Protein AF-A0A0B6YK72-F1 (afdb_monomer)

pLDDT: mean 88.09, std 9.46, range [51.62, 98.56]

Sequence (149 aa):
EDERYEAVRHCRYVDEVYKDSPWYVTVDFLKELKVDFIAHDAIPYLAPGEEDLYEKFRREEMFIETQRTEGVSTSDVVCRIIRDYDKYVRRNLARGYSAKELNVGFVAATKYQLQNSVDQIKQKSVEVLNGWKTKSDDIIKGFVSTFNA

Secondary structure (DSSP, 8-state):
-HHHHHHHHT-TT-S---SS--SS--HHHHHHTT---EEEESS---BTTBS-TTHHHHHTT-EEEEPPPTT--HHHHHHHHHHHHHHHHHHHHHTT--TTTTT--HHHHHHHHHHHHHHHHHHHHHHHHHHHHHHHHHHHHHHHHHH--

Foldseek 3Di:
DVVVQVVQVPDPPDDDGDPPDDPQDDPVNCVVVVQQADEDAPDADDDVPDSRSCVNCVVVVRYDHDDDDPPDDPVNVVVVVVVVLLVVQLVVVVVVDDCVVSVHDPVSVVVSVVVVVVVVVVVVVVVVVVVVVVVVVVVVVVVVVVVVD

Mean predicted aligned error: 11.35 Å

Radius of gyration: 30.7 Å; Cα contacts (8 Å, |Δi|>4): 70; chains: 1; bounding box: 47×44×96 Å

InterPro domains:
  IPR004821 Cytidyltransferase-like domain [PF01467] (2-79)
  IPR014729 Rossmann-like alpha/beta/alpha sandwich fold [G3DSA:3.40.50.620] (1-149)
  IPR045049 Choline-phosphate cytidylyltransferase Pcy1-like [PTHR10739] (1-147)

Solvent-accessible surface area (backbone atoms only — not comparable to full-atom values): 9087 Å² total; per-residue (Å²): 108,69,71,58,54,53,57,51,66,70,36,93,89,51,91,78,84,81,75,88,69,67,93,78,81,53,74,66,60,35,53,76,70,66,51,76,67,46,78,43,62,78,67,71,46,72,42,97,95,38,80,34,70,58,52,69,37,51,76,68,73,24,54,43,75,46,82,82,66,82,100,65,50,73,68,54,55,52,50,50,54,53,53,52,46,53,52,53,50,55,56,40,46,77,71,67,50,52,45,75,82,66,73,44,56,68,70,58,49,52,49,50,53,50,50,54,53,50,53,53,50,53,51,53,49,53,52,51,52,53,53,50,51,52,51,50,53,51,50,50,51,53,52,55,54,66,76,74,110

Organism: NCBI:txid1028688

Structure (mmCIF, N/CA/C/O backbone):
data_AF-A0A0B6YK72-F1
#
_entry.id   AF-A0A0B6YK72-F1
#
loop_
_atom_site.group_PDB
_atom_site.id
_atom_site.type_symbol
_atom_site.label_atom_id
_atom_site.label_alt_id
_atom_site.label_comp_id
_atom_site.label_asym_id
_atom_site.label_entity_id
_atom_site.label_seq_id
_atom_site.pdbx_PDB_ins_code
_atom_site.Cartn_x
_atom_site.Cartn_y
_atom_site.Cartn_z
_atom_site.occupancy
_atom_site.B_iso_or_equiv
_atom_site.auth_seq_id
_atom_site.auth_comp_id
_atom_site.auth_asym_id
_atom_site.auth_atom_id
_atom_site.pdbx_PDB_model_num
ATOM 1 N N . GLU A 1 1 ? -6.897 -12.442 -4.666 1.00 91.44 1 GLU A N 1
ATOM 2 C CA . GLU A 1 1 ? -6.162 -11.873 -5.816 1.00 91.44 1 GLU A CA 1
ATOM 3 C C . GLU A 1 1 ? -7.081 -11.131 -6.770 1.00 91.44 1 GLU A C 1
ATOM 5 O O . GLU A 1 1 ? -6.847 -9.949 -6.986 1.00 91.44 1 GLU A O 1
ATOM 10 N N . ASP A 1 2 ? -8.174 -11.747 -7.230 1.00 97.44 2 ASP A N 1
ATOM 11 C CA . ASP A 1 2 ? -9.122 -11.112 -8.164 1.00 97.44 2 ASP A CA 1
ATOM 12 C C . ASP A 1 2 ? -9.615 -9.726 -7.729 1.00 97.44 2 ASP A C 1
ATOM 14 O O . ASP A 1 2 ? -9.565 -8.784 -8.514 1.00 97.44 2 ASP A O 1
ATOM 18 N N . GLU A 1 3 ? -9.985 -9.558 -6.457 1.00 98.31 3 GLU A N 1
ATOM 19 C CA . GLU A 1 3 ? -10.396 -8.256 -5.910 1.00 98.31 3 GLU A CA 1
ATOM 20 C C . GLU A 1 3 ? -9.313 -7.175 -6.067 1.00 98.31 3 GLU A C 1
ATOM 22 O O . GLU A 1 3 ? -9.623 -6.018 -6.346 1.00 98.31 3 GLU A O 1
ATOM 27 N N . ARG A 1 4 ? -8.030 -7.541 -5.923 1.00 97.75 4 ARG A N 1
ATOM 28 C CA . ARG A 1 4 ? -6.901 -6.609 -6.080 1.00 97.75 4 ARG A CA 1
ATOM 29 C C . ARG A 1 4 ? -6.689 -6.259 -7.547 1.00 97.75 4 ARG A C 1
ATOM 31 O O . ARG A 1 4 ? -6.444 -5.097 -7.858 1.00 97.75 4 ARG A O 1
ATOM 38 N N . TYR A 1 5 ? -6.815 -7.241 -8.439 1.00 98.06 5 TYR A N 1
ATOM 39 C CA . TYR A 1 5 ? -6.721 -7.013 -9.879 1.00 98.06 5 TYR A CA 1
ATOM 40 C C . TYR A 1 5 ? -7.797 -6.037 -10.358 1.00 98.06 5 TYR A C 1
ATOM 42 O O . TYR A 1 5 ? -7.471 -5.077 -11.054 1.00 98.06 5 TYR A O 1
ATOM 50 N N . GLU A 1 6 ? -9.048 -6.222 -9.936 1.00 97.94 6 GLU A N 1
ATOM 51 C CA . GLU A 1 6 ? -10.141 -5.314 -10.302 1.00 97.94 6 GLU A CA 1
ATOM 52 C C . GLU A 1 6 ? -9.995 -3.933 -9.648 1.00 97.94 6 GLU A C 1
ATOM 54 O O . GLU A 1 6 ? -10.222 -2.915 -10.302 1.00 97.94 6 GLU A O 1
ATOM 59 N N . ALA A 1 7 ? -9.514 -3.858 -8.402 1.00 98.06 7 ALA A N 1
ATOM 60 C CA . ALA A 1 7 ? -9.231 -2.575 -7.757 1.00 98.06 7 ALA A CA 1
ATOM 61 C C . ALA A 1 7 ? -8.204 -1.734 -8.541 1.00 98.06 7 ALA A C 1
ATOM 63 O O . ALA A 1 7 ? -8.405 -0.532 -8.715 1.00 98.06 7 ALA A O 1
ATOM 64 N N . VAL A 1 8 ? -7.130 -2.356 -9.047 1.00 98.06 8 VAL A N 1
ATOM 65 C CA . VAL A 1 8 ? -6.110 -1.663 -9.855 1.00 98.06 8 VAL A CA 1
ATOM 66 C C . VAL A 1 8 ? -6.656 -1.271 -11.233 1.00 98.06 8 VAL A C 1
ATOM 68 O O . VAL A 1 8 ? -6.395 -0.154 -11.673 1.00 98.06 8 VAL A O 1
ATOM 71 N N . ARG A 1 9 ? -7.475 -2.116 -11.884 1.00 97.75 9 ARG A N 1
ATOM 72 C CA . ARG A 1 9 ? -8.119 -1.794 -13.181 1.00 97.75 9 ARG A CA 1
ATOM 73 C C . ARG A 1 9 ? -9.005 -0.551 -13.130 1.00 97.75 9 ARG A C 1
ATOM 75 O O . ARG A 1 9 ? -9.172 0.117 -14.143 1.00 97.75 9 ARG A O 1
ATOM 82 N N . HIS A 1 10 ? -9.586 -0.245 -11.974 1.00 98.19 10 HIS A N 1
ATOM 83 C CA . HIS A 1 10 ? -10.426 0.939 -11.791 1.00 98.19 10 HIS A CA 1
ATOM 84 C C . HIS A 1 10 ? -9.641 2.202 -11.399 1.00 98.19 10 HIS A C 1
ATOM 86 O O . HIS A 1 10 ? -10.241 3.256 -11.172 1.00 98.19 10 HIS A O 1
ATOM 92 N N . CYS A 1 11 ? -8.309 2.136 -11.328 1.00 98.25 11 CYS A N 1
ATOM 93 C CA . CYS A 1 11 ? -7.476 3.311 -11.114 1.00 98.25 11 CYS A CA 1
ATOM 94 C C . CYS A 1 11 ? -7.410 4.167 -12.387 1.00 98.25 11 CYS A C 1
ATOM 96 O O . CYS A 1 11 ? -7.090 3.678 -13.464 1.00 98.25 11 CYS A O 1
ATOM 98 N N . ARG A 1 12 ? -7.644 5.479 -12.247 1.00 98.56 12 ARG A N 1
ATOM 99 C CA . ARG A 1 12 ? -7.661 6.447 -13.361 1.00 98.56 12 ARG A CA 1
ATOM 100 C C . ARG A 1 12 ? -6.384 6.447 -14.214 1.00 98.56 12 ARG A C 1
ATOM 102 O O . ARG A 1 12 ? -6.454 6.818 -15.379 1.00 98.56 12 ARG A O 1
ATOM 109 N N . TYR A 1 13 ? -5.241 6.122 -13.616 1.00 98.06 13 TYR A N 1
ATOM 110 C CA . TYR A 1 13 ? -3.918 6.239 -14.239 1.00 98.06 13 TYR A CA 1
ATOM 111 C C . TYR A 1 13 ? -3.361 4.903 -14.748 1.00 98.06 13 TYR A C 1
ATOM 113 O O . TYR A 1 13 ? -2.181 4.832 -15.069 1.00 98.06 13 TYR A O 1
ATOM 121 N N . VAL A 1 14 ? -4.167 3.838 -14.739 1.00 98.31 14 VAL A N 1
ATOM 122 C CA . VAL A 1 14 ? -3.747 2.495 -15.151 1.00 98.31 14 VAL A CA 1
ATOM 123 C C . VAL A 1 14 ? -4.275 2.199 -16.548 1.00 98.31 14 VAL A C 1
ATOM 125 O O . VAL A 1 14 ? -5.485 2.218 -16.764 1.00 98.31 14 VAL A O 1
ATOM 128 N N . ASP A 1 15 ? -3.365 1.865 -17.463 1.00 98.19 15 ASP A N 1
ATOM 129 C CA . ASP A 1 15 ? -3.695 1.428 -18.825 1.00 98.19 15 ASP A CA 1
ATOM 130 C C . ASP A 1 15 ? -3.798 -0.107 -18.938 1.00 98.19 15 ASP A C 1
ATOM 132 O O . ASP A 1 15 ? -4.711 -0.626 -19.581 1.00 98.19 15 ASP A O 1
ATOM 136 N N . GLU A 1 16 ? -2.903 -0.854 -18.277 1.00 97.38 16 GLU A N 1
ATOM 137 C CA . GLU A 1 16 ? -2.844 -2.322 -18.313 1.00 97.38 16 GLU A CA 1
ATOM 138 C C . GLU A 1 16 ? -2.565 -2.919 -16.922 1.00 97.38 16 GLU A C 1
ATOM 140 O O . GLU A 1 16 ? -1.873 -2.329 -16.094 1.00 97.38 16 GLU A O 1
ATOM 145 N N . VAL A 1 17 ? -3.105 -4.118 -16.660 1.00 97.38 17 VAL A N 1
ATOM 146 C CA .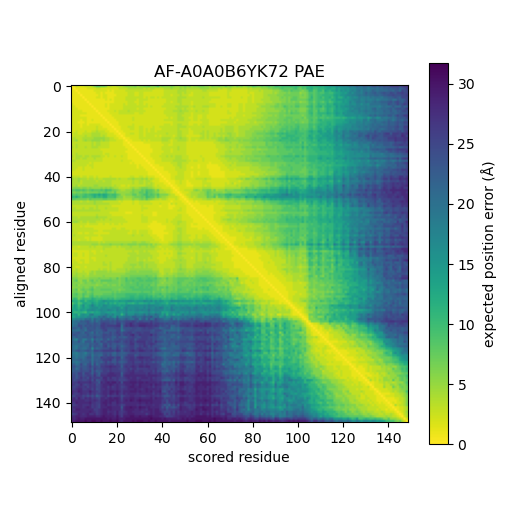 VAL A 1 17 ? -2.861 -4.883 -15.427 1.00 97.38 17 VAL A CA 1
ATOM 147 C C . VAL A 1 17 ? -2.313 -6.267 -15.763 1.00 97.38 17 VAL A C 1
ATOM 149 O O . VAL A 1 17 ? -3.071 -7.147 -16.186 1.00 97.38 17 VAL A O 1
ATOM 152 N N . TYR A 1 18 ? -1.021 -6.463 -15.493 1.00 95.88 18 TYR A N 1
ATOM 153 C CA . TYR A 1 18 ? -0.345 -7.759 -15.544 1.00 95.88 18 TYR A CA 1
ATOM 154 C C . TYR A 1 18 ? -0.663 -8.572 -14.276 1.00 95.88 18 TYR A C 1
ATOM 156 O O . TYR A 1 18 ? -0.324 -8.167 -13.161 1.00 95.88 18 TYR A O 1
ATOM 164 N N . LYS A 1 19 ? -1.368 -9.698 -14.432 1.00 96.69 19 LYS A N 1
ATOM 165 C CA . LYS A 1 19 ? -1.753 -10.584 -13.317 1.00 96.69 19 LYS A CA 1
ATOM 166 C C . LYS A 1 19 ? -0.614 -11.536 -12.956 1.00 96.69 19 LYS A C 1
ATOM 168 O O . LYS A 1 19 ? 0.227 -11.838 -13.792 1.00 96.69 19 LYS A O 1
ATOM 173 N N . ASP A 1 20 ? -0.623 -12.013 -11.713 1.00 95.31 20 ASP A N 1
ATOM 174 C CA . ASP A 1 20 ? 0.322 -13.014 -11.203 1.00 95.31 20 ASP A CA 1
ATOM 175 C C . ASP A 1 20 ? 1.792 -12.598 -11.390 1.00 95.31 20 ASP A C 1
ATOM 177 O O . ASP A 1 20 ? 2.662 -13.410 -11.707 1.00 95.31 20 ASP A O 1
ATOM 181 N N . SER A 1 21 ? 2.068 -11.302 -11.189 1.00 93.44 21 SER A N 1
ATOM 182 C CA . SER A 1 21 ? 3.425 -10.763 -11.258 1.00 93.44 21 SER A CA 1
ATOM 183 C C . SER A 1 21 ? 4.344 -11.506 -10.284 1.00 93.44 21 SER A C 1
ATOM 185 O O . SER A 1 21 ? 3.998 -11.642 -9.103 1.00 93.44 21 SER A O 1
ATOM 187 N N . PRO A 1 22 ? 5.528 -11.955 -10.731 1.00 92.44 22 PRO A N 1
ATOM 188 C CA . PRO A 1 22 ? 6.479 -12.600 -9.845 1.00 92.44 22 PRO A CA 1
ATOM 189 C C . PRO A 1 22 ? 6.995 -11.604 -8.802 1.00 92.44 22 PRO A C 1
ATOM 191 O O . PRO A 1 22 ? 7.094 -10.403 -9.052 1.00 92.44 22 PRO A O 1
ATOM 194 N N . TRP A 1 23 ? 7.352 -12.124 -7.626 1.00 89.88 23 TRP A N 1
ATOM 195 C CA . TRP A 1 23 ? 7.951 -11.319 -6.558 1.00 89.88 23 TRP A CA 1
ATOM 196 C C . TRP A 1 23 ? 9.360 -10.836 -6.919 1.00 89.88 23 TRP A C 1
ATOM 198 O O . TRP A 1 23 ? 9.744 -9.719 -6.594 1.00 89.88 23 TRP A O 1
ATOM 208 N N . TYR A 1 24 ? 10.121 -11.685 -7.613 1.00 90.69 24 TYR A N 1
ATOM 209 C CA . TYR A 1 24 ? 11.451 -11.378 -8.122 1.00 90.69 24 TYR A CA 1
ATOM 210 C C . TYR A 1 24 ? 11.385 -11.235 -9.637 1.00 90.69 24 TYR A C 1
ATOM 212 O O . TYR A 1 24 ? 11.010 -12.173 -10.338 1.00 90.69 24 TYR A O 1
ATOM 220 N N . VAL A 1 25 ? 11.781 -10.067 -10.129 1.00 91.56 25 VAL A N 1
ATOM 221 C CA . VAL A 1 25 ? 11.899 -9.767 -11.558 1.00 91.56 25 VAL A CA 1
ATOM 222 C C . VAL A 1 25 ? 13.362 -9.550 -11.931 1.00 91.56 25 VAL A C 1
ATOM 224 O O . VAL A 1 25 ? 14.168 -9.111 -11.106 1.00 91.56 25 VAL A O 1
ATOM 227 N N . THR A 1 26 ? 13.713 -9.861 -13.175 1.00 93.50 26 THR A N 1
ATOM 228 C CA . THR A 1 26 ? 15.032 -9.585 -13.759 1.00 93.50 26 THR A CA 1
ATOM 229 C C . THR A 1 26 ? 14.928 -8.466 -14.790 1.00 93.50 26 THR A C 1
ATOM 231 O O . THR A 1 26 ? 13.847 -8.169 -15.293 1.00 93.50 26 THR A O 1
ATOM 234 N N . VAL A 1 27 ? 16.059 -7.844 -15.121 1.00 94.38 27 VAL A N 1
ATOM 235 C CA . VAL A 1 27 ? 16.128 -6.823 -16.180 1.00 94.38 27 VAL A CA 1
ATOM 236 C C . VAL A 1 27 ? 15.696 -7.412 -17.528 1.00 94.38 27 VAL A C 1
ATOM 238 O O . VAL A 1 27 ? 14.948 -6.776 -18.264 1.00 94.38 27 VAL A O 1
ATOM 241 N N . ASP A 1 28 ? 16.097 -8.651 -17.824 1.00 95.56 28 ASP A N 1
ATOM 242 C CA . ASP A 1 28 ? 15.735 -9.327 -19.075 1.00 95.56 28 ASP A CA 1
ATOM 243 C C . ASP A 1 28 ? 14.229 -9.594 -19.178 1.00 95.56 28 ASP A C 1
ATOM 245 O O . ASP A 1 28 ? 13.637 -9.326 -20.219 1.00 95.56 28 ASP A O 1
ATOM 249 N N . PHE A 1 29 ? 13.584 -10.012 -18.083 1.00 95.06 29 PHE A N 1
ATOM 250 C CA . PHE A 1 29 ? 12.129 -10.195 -18.036 1.00 95.06 29 PHE A CA 1
ATOM 251 C C . PHE A 1 29 ? 11.376 -8.900 -18.375 1.00 95.06 29 PHE A C 1
ATOM 253 O O . PHE A 1 29 ? 10.404 -8.909 -19.128 1.00 95.06 29 PHE A O 1
ATOM 260 N N . LEU A 1 30 ? 11.847 -7.762 -17.861 1.00 95.19 30 LEU A N 1
ATOM 261 C CA . LEU A 1 30 ? 11.243 -6.462 -18.157 1.00 95.19 30 LEU A CA 1
ATOM 262 C C . LEU A 1 30 ? 11.457 -6.046 -19.613 1.00 95.19 30 LEU A C 1
ATOM 264 O O . LEU A 1 30 ? 10.535 -5.525 -20.237 1.00 95.19 30 LEU A O 1
ATOM 268 N N . LYS A 1 31 ? 12.633 -6.333 -20.183 1.00 94.19 31 LYS A N 1
ATOM 269 C CA . LYS A 1 31 ? 12.916 -6.095 -21.606 1.00 94.19 31 LYS A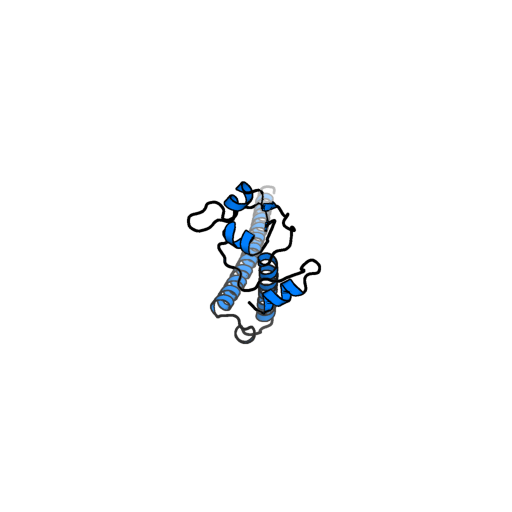 CA 1
ATOM 270 C C . LYS A 1 31 ? 12.032 -6.951 -22.515 1.00 94.19 31 LYS A C 1
ATOM 272 O O . LYS A 1 31 ? 11.534 -6.440 -23.516 1.00 94.19 31 LYS A O 1
ATOM 277 N N . GLU A 1 32 ? 11.783 -8.213 -22.162 1.00 95.94 32 GLU A N 1
ATOM 278 C CA . GLU A 1 32 ? 10.844 -9.089 -22.883 1.00 95.94 32 GLU A CA 1
ATOM 279 C C . GLU A 1 32 ? 9.413 -8.533 -22.864 1.00 95.94 32 GLU A C 1
ATOM 281 O O . GLU A 1 32 ? 8.726 -8.548 -23.889 1.00 95.94 32 GLU A O 1
ATOM 286 N N . LEU A 1 33 ? 8.994 -7.969 -21.728 1.00 95.19 33 LEU A N 1
ATOM 287 C CA . LEU A 1 33 ? 7.714 -7.273 -21.579 1.00 95.19 33 LEU A CA 1
ATOM 288 C C . LEU A 1 33 ? 7.696 -5.856 -22.176 1.00 95.19 33 LEU A C 1
ATOM 290 O O . LEU A 1 33 ? 6.642 -5.225 -22.183 1.00 95.19 33 LEU A O 1
ATOM 294 N N . LYS A 1 34 ? 8.825 -5.367 -22.709 1.00 96.81 34 LYS A N 1
ATOM 295 C CA . LYS A 1 34 ? 8.996 -4.002 -23.241 1.00 96.81 34 LYS A CA 1
ATOM 296 C C . LYS A 1 34 ? 8.702 -2.909 -22.207 1.00 96.81 34 LYS A C 1
ATOM 298 O O . LYS A 1 34 ? 8.088 -1.895 -22.524 1.00 96.81 34 LYS A O 1
ATOM 303 N N . VAL A 1 35 ? 9.129 -3.130 -20.968 1.00 96.69 35 VAL A N 1
ATOM 304 C CA . VAL A 1 35 ? 9.047 -2.148 -19.885 1.00 96.69 35 VAL A CA 1
ATOM 305 C C . VAL A 1 35 ? 10.307 -1.287 -19.891 1.00 96.69 35 VAL A C 1
ATOM 307 O O . VAL A 1 35 ? 11.409 -1.803 -19.709 1.00 96.69 35 VAL A O 1
ATOM 310 N N . ASP A 1 36 ? 10.132 0.024 -20.056 1.00 97.06 36 ASP A N 1
ATOM 311 C CA . ASP A 1 36 ? 11.239 0.986 -20.041 1.00 97.06 36 ASP A CA 1
ATOM 312 C C . ASP A 1 36 ? 11.686 1.332 -18.610 1.00 97.06 36 ASP A C 1
ATOM 314 O O . ASP A 1 36 ? 12.880 1.413 -18.328 1.00 97.06 36 ASP A O 1
ATOM 318 N N . PHE A 1 37 ? 10.727 1.501 -17.690 1.00 96.94 37 PHE A N 1
ATOM 319 C CA . PHE A 1 37 ? 10.983 1.929 -16.313 1.00 96.94 37 PHE A CA 1
ATOM 320 C C . PHE A 1 37 ? 10.098 1.203 -15.295 1.00 96.94 37 PHE A C 1
ATOM 322 O O . PHE A 1 37 ? 8.943 0.875 -15.563 1.00 96.94 37 PHE A O 1
ATOM 329 N N . ILE A 1 38 ? 10.621 1.034 -14.082 1.00 96.06 38 ILE A N 1
ATOM 330 C CA . ILE A 1 38 ? 9.892 0.610 -12.885 1.00 96.06 38 ILE A CA 1
ATOM 331 C C . ILE A 1 38 ? 9.672 1.826 -11.997 1.00 96.06 38 ILE A C 1
ATOM 333 O O . ILE A 1 38 ? 10.622 2.546 -11.708 1.00 96.06 38 ILE A O 1
ATOM 337 N N . ALA A 1 39 ? 8.451 2.014 -11.503 1.00 97.25 39 ALA A N 1
ATOM 338 C CA . ALA A 1 39 ? 8.136 3.057 -10.534 1.00 97.25 39 ALA A CA 1
ATOM 339 C C . ALA A 1 39 ? 7.795 2.453 -9.161 1.00 97.25 39 ALA A C 1
ATOM 341 O O . ALA A 1 39 ? 6.827 1.701 -9.038 1.00 97.25 39 ALA A O 1
ATOM 342 N N . HIS A 1 40 ? 8.569 2.786 -8.125 1.00 97.12 40 HIS A N 1
ATOM 343 C CA . HIS A 1 40 ? 8.305 2.401 -6.729 1.00 97.12 40 HIS A CA 1
ATOM 344 C C . HIS A 1 40 ? 8.880 3.456 -5.768 1.00 97.12 40 HIS A C 1
ATOM 346 O O . HIS A 1 40 ? 9.576 4.373 -6.197 1.00 97.12 40 HIS A O 1
ATOM 352 N N . ASP A 1 41 ? 8.537 3.412 -4.479 1.00 96.31 41 ASP A N 1
ATOM 353 C CA . ASP A 1 41 ? 9.186 4.281 -3.493 1.00 96.31 41 ASP A CA 1
ATOM 354 C C . ASP A 1 41 ? 10.690 3.971 -3.357 1.00 96.31 41 ASP A C 1
ATOM 356 O O . ASP A 1 41 ? 11.146 2.876 -3.695 1.00 96.31 41 ASP A O 1
ATOM 360 N N . ALA A 1 42 ? 11.456 4.963 -2.894 1.00 93.75 42 ALA A N 1
ATOM 361 C CA . ALA A 1 42 ? 12.915 4.899 -2.782 1.00 93.75 42 ALA A CA 1
ATOM 362 C C . ALA A 1 42 ? 13.420 4.077 -1.579 1.00 93.75 42 ALA A C 1
ATOM 364 O O . ALA A 1 42 ? 14.626 4.005 -1.341 1.00 93.75 42 ALA A O 1
ATOM 365 N N . ILE A 1 43 ? 12.523 3.511 -0.764 1.00 94.75 43 ILE A N 1
ATOM 366 C CA . ILE A 1 43 ? 12.913 2.810 0.460 1.00 94.75 43 ILE A CA 1
ATOM 367 C C . ILE A 1 43 ? 13.429 1.416 0.077 1.00 94.75 43 ILE A C 1
ATOM 369 O O . ILE A 1 43 ? 12.716 0.689 -0.618 1.00 94.75 43 ILE A O 1
ATOM 373 N N . PRO A 1 44 ? 14.618 1.002 0.561 1.00 94.62 44 PRO A N 1
ATOM 374 C CA . PRO A 1 44 ? 15.157 -0.315 0.259 1.00 94.62 44 PRO A CA 1
ATOM 375 C C . PRO A 1 44 ? 14.194 -1.450 0.587 1.00 94.62 44 PRO A C 1
ATOM 377 O O . PRO A 1 44 ? 13.733 -1.586 1.727 1.00 94.62 44 PRO A O 1
ATOM 380 N N . TYR A 1 45 ? 13.905 -2.282 -0.414 1.00 93.88 45 TYR A N 1
ATOM 381 C CA . TYR A 1 45 ? 13.006 -3.412 -0.248 1.00 93.88 45 TYR A CA 1
ATOM 382 C C . TYR A 1 45 ? 13.811 -4.668 0.080 1.00 93.88 45 TYR A C 1
ATOM 384 O O . TYR A 1 45 ? 14.320 -5.356 -0.806 1.00 93.88 45 TYR A O 1
ATOM 392 N N . LEU A 1 46 ? 13.932 -4.956 1.378 1.00 92.75 46 LEU A N 1
ATOM 393 C CA . LEU A 1 46 ? 14.698 -6.096 1.881 1.00 92.75 46 LEU A CA 1
ATOM 394 C C . LEU A 1 46 ? 14.121 -7.419 1.364 1.00 92.75 46 LEU A C 1
ATOM 396 O O . LEU A 1 46 ? 12.934 -7.708 1.544 1.00 92.75 46 LEU A O 1
ATOM 400 N N . ALA A 1 47 ? 14.983 -8.257 0.795 1.00 87.06 47 ALA A N 1
ATOM 401 C CA . ALA A 1 47 ? 14.636 -9.599 0.351 1.00 87.06 47 ALA A CA 1
ATOM 402 C C . ALA A 1 47 ? 15.674 -10.613 0.867 1.00 87.06 47 ALA A C 1
ATOM 404 O O . ALA A 1 47 ? 16.825 -10.253 1.107 1.00 87.06 47 ALA A O 1
ATOM 405 N N . PRO A 1 48 ? 15.311 -11.893 1.066 1.00 88.19 48 PRO A N 1
ATOM 406 C CA . PRO A 1 48 ? 16.278 -12.925 1.430 1.00 88.19 48 PRO A CA 1
ATOM 407 C C . PRO A 1 48 ? 17.501 -12.935 0.497 1.00 88.19 48 PRO A C 1
ATOM 409 O O . PRO A 1 48 ? 17.380 -13.271 -0.676 1.00 88.19 48 PRO A O 1
ATOM 412 N N . GLY A 1 49 ? 18.672 -12.570 1.028 1.00 85.50 49 GLY A N 1
ATOM 413 C CA . GLY A 1 49 ? 19.935 -12.534 0.279 1.00 85.50 49 GLY A CA 1
ATOM 414 C C . GLY A 1 49 ? 20.234 -11.239 -0.490 1.00 85.50 49 GLY A C 1
ATOM 415 O O . GLY A 1 49 ? 21.313 -11.148 -1.067 1.0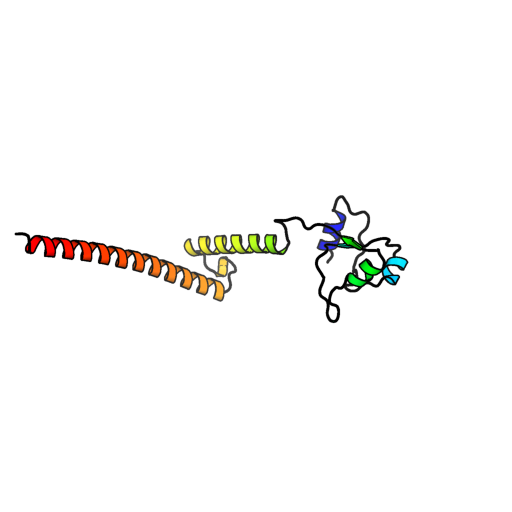0 85.50 49 GLY A O 1
ATOM 416 N N . GLU A 1 50 ? 19.347 -10.238 -0.469 1.00 86.00 50 GLU A N 1
ATOM 417 C CA . GLU A 1 50 ? 19.550 -8.931 -1.114 1.00 86.00 50 GLU A CA 1
ATOM 418 C C . GLU A 1 50 ? 19.245 -7.783 -0.132 1.00 86.00 50 GLU A C 1
ATOM 420 O O . GLU A 1 50 ? 18.209 -7.775 0.536 1.00 86.00 50 GLU A O 1
ATOM 425 N N . GLU A 1 51 ? 20.136 -6.789 -0.054 1.00 90.62 51 GLU A N 1
ATOM 426 C CA . GLU A 1 51 ? 19.913 -5.575 0.753 1.00 90.62 51 GLU A CA 1
ATOM 427 C C . GLU A 1 51 ? 18.846 -4.655 0.144 1.00 90.62 51 GLU A C 1
ATOM 429 O O . GLU A 1 51 ? 18.188 -3.913 0.864 1.00 90.62 51 GLU A O 1
ATOM 434 N N . ASP A 1 52 ? 18.647 -4.711 -1.172 1.00 93.25 52 ASP A N 1
ATOM 435 C CA . ASP A 1 52 ? 17.506 -4.090 -1.835 1.00 93.25 52 ASP A CA 1
ATOM 436 C C . ASP A 1 52 ? 17.192 -4.803 -3.151 1.00 93.25 52 ASP A C 1
ATOM 438 O O . ASP A 1 52 ? 18.014 -4.842 -4.071 1.00 93.25 52 ASP A O 1
ATOM 442 N N . LEU A 1 53 ? 15.962 -5.299 -3.253 1.00 93.00 53 LEU A N 1
ATOM 443 C CA . LEU A 1 53 ? 15.422 -5.943 -4.441 1.00 93.00 53 LEU A CA 1
ATOM 444 C C . LEU A 1 53 ? 15.523 -5.067 -5.703 1.00 93.00 53 LEU A C 1
ATOM 446 O O . LEU A 1 53 ? 15.686 -5.601 -6.807 1.00 93.00 53 LEU A O 1
ATOM 450 N N . TYR A 1 54 ? 15.426 -3.740 -5.568 1.00 94.62 54 TYR A N 1
ATOM 451 C CA . TYR A 1 54 ? 15.373 -2.813 -6.703 1.00 94.62 54 TYR A CA 1
ATOM 452 C C . TYR A 1 54 ? 16.732 -2.255 -7.144 1.00 94.62 54 TYR A C 1
ATOM 454 O O . TYR A 1 54 ? 16.820 -1.604 -8.187 1.00 94.62 54 TYR A O 1
ATOM 462 N N . GLU A 1 55 ? 17.809 -2.548 -6.412 1.00 94.06 55 GLU A N 1
ATOM 463 C CA . GLU A 1 55 ? 19.151 -2.001 -6.666 1.00 94.06 55 GLU A CA 1
ATOM 464 C C . GLU A 1 55 ? 19.653 -2.277 -8.088 1.00 94.06 55 GLU A C 1
ATOM 466 O O . GLU A 1 55 ? 20.219 -1.401 -8.743 1.00 94.06 55 GLU A O 1
ATOM 471 N N . LYS A 1 56 ? 19.376 -3.475 -8.609 1.00 93.69 56 LYS A N 1
ATOM 472 C CA . LYS A 1 56 ? 19.722 -3.866 -9.982 1.00 93.69 56 LYS A CA 1
ATOM 473 C C . LYS A 1 56 ? 19.087 -2.971 -11.051 1.00 93.69 56 LYS A C 1
ATOM 475 O O . LYS A 1 56 ? 19.721 -2.712 -12.063 1.00 93.69 56 LYS A O 1
ATOM 480 N N . PHE A 1 57 ? 17.881 -2.456 -10.820 1.00 95.62 57 PHE A N 1
ATOM 481 C CA . PHE A 1 57 ? 17.193 -1.593 -11.785 1.00 95.62 57 PHE A CA 1
ATOM 482 C C . PHE A 1 57 ? 17.680 -0.149 -11.719 1.00 95.62 57 PHE A C 1
ATOM 484 O O . PHE A 1 57 ? 17.725 0.520 -12.746 1.00 95.62 57 PHE A O 1
ATOM 491 N N . ARG A 1 58 ? 18.106 0.321 -10.538 1.00 94.25 58 ARG A N 1
ATOM 492 C CA . ARG A 1 58 ? 18.758 1.633 -10.402 1.00 94.25 58 ARG A CA 1
ATOM 493 C C . ARG A 1 58 ? 20.089 1.684 -11.146 1.00 94.25 58 ARG A C 1
ATOM 495 O O . ARG A 1 58 ? 20.373 2.679 -11.800 1.00 94.25 58 ARG A O 1
ATOM 502 N N . ARG A 1 59 ? 20.875 0.603 -11.093 1.00 94.69 59 ARG A N 1
ATOM 503 C CA . ARG A 1 59 ? 22.159 0.500 -11.815 1.00 94.69 59 ARG A CA 1
ATOM 504 C C . ARG A 1 59 ? 22.011 0.522 -13.334 1.00 94.69 59 ARG A C 1
ATOM 506 O O . ARG A 1 59 ? 22.911 0.999 -14.009 1.00 94.69 59 ARG A O 1
ATOM 513 N N .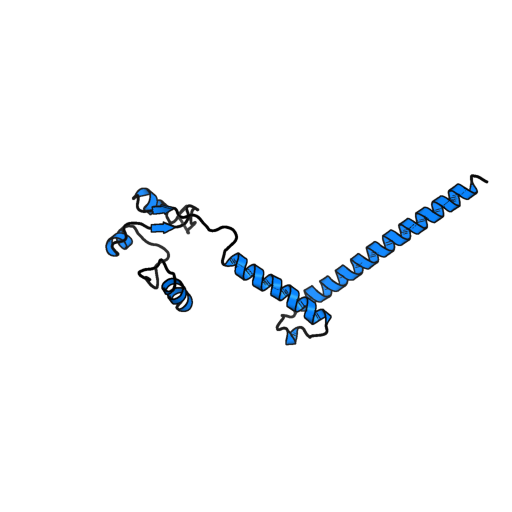 GLU A 1 60 ? 20.887 0.030 -13.840 1.00 95.50 60 GLU A N 1
ATOM 514 C CA . GLU A 1 60 ? 20.544 0.036 -15.268 1.00 95.50 60 GLU A CA 1
ATOM 515 C C . GLU A 1 60 ? 19.757 1.294 -15.684 1.00 95.50 60 GLU A C 1
ATOM 517 O O . GLU A 1 60 ? 19.232 1.341 -16.790 1.00 95.50 60 GLU A O 1
ATOM 522 N N . GLU A 1 61 ? 19.631 2.297 -14.804 1.00 95.75 61 GLU A N 1
ATOM 523 C CA . GLU A 1 61 ? 18.866 3.534 -15.046 1.00 95.75 61 GLU A CA 1
ATOM 524 C C . GLU A 1 61 ? 17.373 3.297 -15.380 1.00 95.75 61 GLU A C 1
ATOM 526 O O . GLU A 1 61 ? 16.702 4.146 -15.962 1.00 95.75 61 GLU A O 1
ATOM 531 N N . MET A 1 62 ? 16.819 2.155 -14.956 1.00 96.94 62 MET A N 1
ATOM 532 C CA . MET A 1 62 ? 15.433 1.731 -15.210 1.00 96.94 62 MET A CA 1
ATOM 533 C C . MET A 1 62 ? 14.483 1.995 -14.029 1.00 96.94 62 MET A C 1
ATOM 535 O O . MET A 1 62 ? 13.363 1.490 -14.022 1.00 96.94 62 MET A O 1
ATOM 539 N N . PHE A 1 63 ? 14.897 2.729 -12.994 1.00 97.31 63 PHE A N 1
ATOM 540 C CA . PHE A 1 63 ? 14.098 2.920 -11.777 1.00 97.31 63 PHE A CA 1
ATOM 541 C C . PHE A 1 63 ? 13.706 4.386 -11.571 1.00 97.31 63 PHE A C 1
ATOM 543 O O . PHE A 1 63 ? 14.558 5.271 -11.546 1.00 97.31 63 PHE A O 1
ATOM 550 N N . ILE A 1 64 ? 12.410 4.626 -11.381 1.00 97.69 64 ILE A N 1
ATOM 5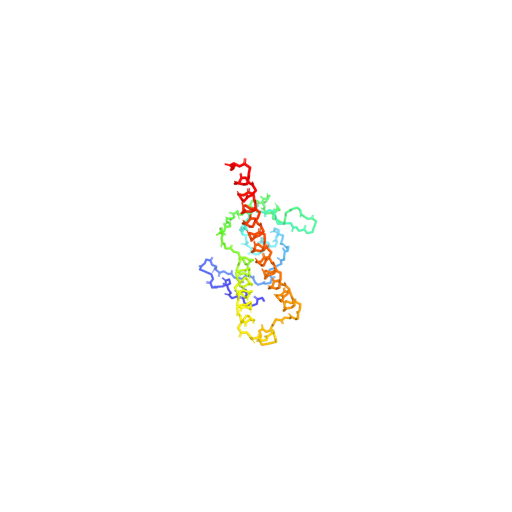51 C CA . ILE A 1 64 ? 11.814 5.929 -11.093 1.00 97.69 64 ILE A CA 1
ATOM 552 C C . ILE A 1 64 ? 11.286 5.919 -9.660 1.00 97.69 64 ILE A C 1
ATOM 554 O O . ILE A 1 64 ? 10.390 5.152 -9.301 1.00 97.69 64 ILE A O 1
ATOM 558 N N . GLU A 1 65 ? 11.815 6.820 -8.841 1.00 97.25 65 GLU A N 1
ATOM 559 C CA . GLU A 1 65 ? 11.377 6.980 -7.460 1.00 97.25 65 GLU A CA 1
ATOM 560 C C . GLU A 1 65 ? 10.034 7.714 -7.377 1.00 97.25 65 GLU A C 1
ATOM 562 O O . GL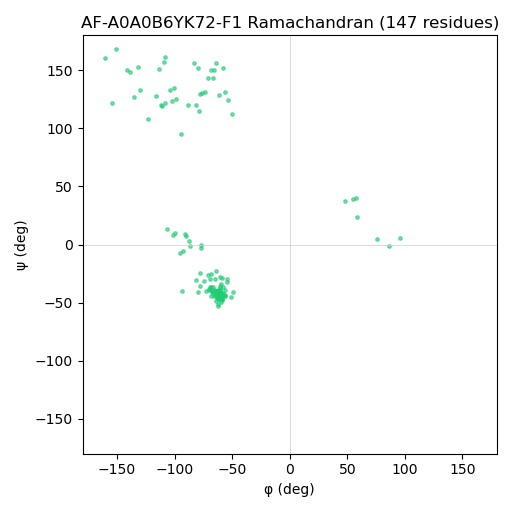U A 1 65 ? 9.845 8.798 -7.932 1.00 97.25 65 GLU A O 1
ATOM 567 N N . THR A 1 66 ? 9.101 7.139 -6.625 1.00 97.38 66 THR A N 1
ATOM 568 C CA . THR A 1 66 ? 7.809 7.754 -6.298 1.00 97.38 66 THR A CA 1
ATOM 569 C C . THR A 1 66 ? 7.752 8.161 -4.830 1.00 97.38 66 THR A C 1
ATOM 571 O O . THR A 1 66 ? 8.479 7.639 -3.985 1.00 97.38 66 THR A O 1
ATOM 574 N N . GLN A 1 67 ? 6.880 9.117 -4.513 1.00 97.38 67 GLN A N 1
ATOM 575 C CA . GLN A 1 67 ? 6.695 9.598 -3.147 1.00 97.38 67 GLN A CA 1
ATOM 576 C C . GLN A 1 67 ? 5.457 8.967 -2.520 1.00 97.38 67 GLN A C 1
ATOM 578 O O . GLN A 1 67 ? 4.385 8.910 -3.127 1.00 97.38 67 GLN A O 1
ATOM 583 N N . ARG A 1 68 ? 5.598 8.511 -1.275 1.00 96.50 68 ARG A N 1
ATOM 584 C CA . ARG A 1 68 ? 4.482 7.951 -0.509 1.00 96.50 68 ARG A CA 1
ATOM 585 C C . ARG A 1 68 ? 3.518 9.063 -0.106 1.00 96.50 68 ARG A C 1
ATOM 587 O O . ARG A 1 68 ? 3.931 10.161 0.252 1.00 96.50 68 ARG A O 1
ATOM 594 N N . THR A 1 69 ? 2.224 8.762 -0.105 1.00 96.81 69 THR A N 1
ATOM 595 C CA . THR A 1 69 ? 1.218 9.668 0.456 1.00 96.81 69 THR A CA 1
ATOM 596 C C . THR A 1 69 ? 1.162 9.502 1.973 1.00 96.81 69 THR A C 1
ATOM 598 O O . THR A 1 69 ? 0.880 8.414 2.478 1.00 96.81 69 THR A O 1
ATOM 601 N N . GLU A 1 70 ? 1.425 10.575 2.714 1.00 94.75 70 GLU A N 1
ATOM 602 C CA . GLU A 1 70 ? 1.335 10.561 4.174 1.00 94.75 70 GLU A CA 1
ATOM 603 C C . GLU A 1 70 ? -0.114 10.413 4.663 1.00 94.75 70 GLU A C 1
ATOM 605 O O . GLU A 1 70 ? -1.068 10.853 4.024 1.00 94.75 70 GLU A O 1
ATOM 610 N N . GLY A 1 71 ? -0.290 9.787 5.830 1.00 93.06 71 GLY A N 1
ATOM 611 C CA . GLY A 1 71 ? -1.602 9.656 6.476 1.00 93.06 71 GLY A CA 1
ATOM 612 C C . GLY A 1 71 ? -2.544 8.611 5.863 1.00 93.06 71 GLY A C 1
ATOM 613 O O . GLY A 1 71 ? -3.679 8.483 6.327 1.00 93.06 71 GLY A O 1
ATOM 614 N N . VAL A 1 72 ? -2.088 7.842 4.867 1.00 94.88 72 VAL A N 1
ATOM 615 C CA . VAL A 1 72 ? -2.842 6.730 4.274 1.00 94.88 72 VAL A CA 1
ATOM 616 C C . VAL A 1 72 ? -1.957 5.496 4.085 1.00 94.88 72 VAL A C 1
ATOM 618 O O . VAL A 1 72 ? -0.874 5.548 3.512 1.00 94.88 72 VAL A O 1
ATOM 621 N N . SER A 1 73 ? -2.412 4.355 4.600 1.00 96.00 73 SER A N 1
ATOM 622 C CA . SER A 1 73 ? -1.816 3.041 4.337 1.00 96.00 73 SER A CA 1
ATOM 623 C C . SER A 1 73 ? -2.820 1.938 4.658 1.00 96.00 73 SER A C 1
ATOM 625 O O . SER A 1 73 ? -3.752 2.148 5.438 1.00 96.00 73 SER A O 1
ATOM 627 N N . THR A 1 74 ? -2.609 0.738 4.117 1.00 95.38 74 THR A N 1
ATOM 628 C CA . THR A 1 74 ? -3.432 -0.437 4.443 1.00 95.38 74 THR A CA 1
ATOM 629 C C . THR A 1 74 ? -3.448 -0.710 5.947 1.00 95.38 74 THR A C 1
ATOM 631 O O . THR A 1 74 ? -4.511 -0.923 6.528 1.00 95.38 74 THR A O 1
ATOM 634 N N . SER A 1 75 ? -2.285 -0.625 6.601 1.00 95.00 75 SER A N 1
ATOM 635 C CA . SER A 1 75 ? -2.158 -0.815 8.048 1.00 95.00 75 SER A CA 1
ATOM 636 C C . SER A 1 75 ? -2.954 0.220 8.835 1.00 95.00 75 SER A C 1
ATOM 638 O O . SER A 1 75 ? -3.595 -0.133 9.820 1.00 95.00 75 SER A O 1
ATOM 640 N N . ASP A 1 76 ? -2.955 1.482 8.399 1.00 94.69 76 ASP A N 1
ATOM 641 C CA . ASP A 1 76 ? -3.723 2.537 9.059 1.00 94.69 76 ASP A CA 1
ATOM 642 C C . ASP A 1 76 ? -5.236 2.295 8.935 1.00 94.69 76 ASP A C 1
ATOM 644 O O . ASP A 1 76 ? -5.950 2.350 9.936 1.00 94.69 76 ASP A O 1
ATOM 648 N N . VAL A 1 77 ? -5.728 1.911 7.751 1.00 94.94 77 VAL A N 1
ATOM 649 C CA . VAL A 1 77 ? -7.144 1.545 7.555 1.00 94.94 77 VAL A CA 1
ATOM 650 C C . VAL A 1 77 ? -7.543 0.375 8.460 1.00 94.94 77 VAL A C 1
ATOM 652 O O . VAL A 1 77 ? -8.543 0.463 9.176 1.00 94.94 77 VAL A O 1
ATOM 655 N N . VAL A 1 78 ? -6.734 -0.688 8.503 1.00 93.69 78 VAL A N 1
ATOM 656 C CA . VAL A 1 78 ? -6.967 -1.843 9.388 1.00 93.69 78 VAL A CA 1
ATOM 657 C C . VAL A 1 78 ? -6.961 -1.418 10.860 1.00 93.69 78 VAL A C 1
ATOM 659 O O . VAL A 1 78 ? -7.863 -1.783 11.616 1.00 93.69 78 VAL A O 1
ATOM 662 N N . CYS A 1 79 ? -5.999 -0.591 11.276 1.00 92.00 79 CYS A N 1
ATOM 663 C CA . CYS A 1 79 ? -5.921 -0.075 12.643 1.00 92.00 79 CYS A CA 1
ATOM 664 C C . CYS A 1 79 ? -7.153 0.753 13.032 1.00 92.00 79 CYS A C 1
ATOM 666 O O . CYS A 1 79 ? -7.622 0.643 14.169 1.00 92.00 79 CYS A O 1
ATOM 668 N N . ARG A 1 80 ? -7.690 1.572 12.117 1.00 92.88 80 ARG A N 1
ATOM 669 C CA . ARG A 1 80 ? -8.918 2.353 12.348 1.00 92.88 80 ARG A CA 1
ATOM 670 C C . ARG A 1 80 ? -10.114 1.431 12.589 1.00 92.88 80 ARG A C 1
ATOM 672 O O . ARG A 1 80 ? -10.806 1.601 13.592 1.00 92.88 80 ARG A O 1
ATOM 679 N N . ILE A 1 81 ? -10.286 0.405 11.752 1.00 91.62 81 ILE A N 1
ATOM 680 C CA . ILE A 1 81 ? -11.362 -0.590 11.894 1.00 91.62 81 ILE A CA 1
ATOM 681 C C . ILE A 1 81 ? -11.260 -1.315 13.242 1.00 91.62 81 ILE A C 1
ATOM 683 O O . ILE A 1 81 ? -12.239 -1.377 13.985 1.00 91.62 81 ILE A O 1
ATOM 687 N N . ILE A 1 82 ? -10.071 -1.811 13.602 1.00 86.38 82 ILE A N 1
ATOM 688 C CA . ILE A 1 82 ? -9.848 -2.523 14.872 1.00 86.38 82 ILE A CA 1
ATOM 689 C C . ILE A 1 82 ? -10.147 -1.617 16.071 1.00 86.38 82 ILE A C 1
ATOM 691 O O . ILE A 1 82 ? -10.788 -2.044 17.033 1.00 86.38 82 ILE A O 1
ATOM 695 N N . ARG A 1 83 ? -9.702 -0.357 16.027 1.00 85.38 83 ARG A N 1
ATOM 696 C CA . ARG A 1 83 ? -9.921 0.606 17.113 1.00 85.38 83 ARG A CA 1
ATOM 697 C C . ARG A 1 83 ? -11.402 0.902 17.316 1.00 85.38 83 ARG A C 1
ATOM 699 O O . ARG A 1 83 ? -11.857 0.988 18.456 1.00 85.38 83 ARG A O 1
ATOM 706 N N . ASP A 1 84 ? -12.149 1.073 16.235 1.00 89.88 84 ASP A N 1
ATOM 707 C CA . ASP A 1 84 ? -13.577 1.363 16.325 1.00 89.88 84 ASP A CA 1
ATOM 708 C C . ASP A 1 84 ? -14.386 0.122 16.717 1.00 89.88 84 ASP A C 1
ATOM 710 O O . ASP A 1 84 ? -15.348 0.239 17.482 1.00 89.88 84 ASP A O 1
ATOM 714 N N . TYR A 1 85 ? -13.929 -1.069 16.324 1.00 85.62 85 TYR A N 1
ATOM 715 C CA . TYR A 1 85 ? -14.461 -2.332 16.825 1.00 85.62 85 TYR A CA 1
ATOM 716 C C . TYR A 1 85 ? -14.245 -2.494 18.338 1.00 85.62 85 TYR A C 1
ATOM 718 O O . TYR A 1 85 ? -15.194 -2.801 19.057 1.00 85.62 85 TYR A O 1
ATOM 726 N N . ASP A 1 86 ? -13.047 -2.202 18.858 1.00 81.69 86 ASP A N 1
ATOM 727 C CA . ASP A 1 86 ? -12.758 -2.250 20.303 1.00 81.69 86 ASP A CA 1
ATOM 728 C C . ASP A 1 86 ? -13.702 -1.331 21.098 1.00 81.69 86 ASP A C 1
ATOM 730 O O . ASP A 1 86 ? -14.288 -1.739 22.105 1.00 81.69 86 ASP A O 1
ATOM 734 N N . LYS A 1 87 ? -13.931 -0.105 20.606 1.00 85.25 87 LYS A N 1
ATOM 735 C CA . LYS A 1 87 ? -14.900 0.828 21.207 1.00 85.25 87 LYS A CA 1
ATOM 736 C C . LYS A 1 87 ? -16.325 0.278 21.156 1.00 85.25 87 LYS A C 1
ATOM 738 O O . LYS A 1 87 ? -17.051 0.367 22.150 1.00 85.25 87 LYS A O 1
ATOM 743 N N . TYR A 1 88 ? -16.738 -0.270 20.010 1.00 84.94 88 TYR A N 1
ATOM 744 C CA . TYR A 1 88 ? -18.061 -0.865 19.832 1.00 84.94 88 TYR A CA 1
ATOM 745 C C . TYR A 1 88 ? -18.289 -2.014 20.822 1.00 84.94 88 TYR A C 1
ATOM 747 O O . TYR A 1 88 ? -19.317 -2.029 21.505 1.00 84.94 88 TYR A O 1
ATOM 755 N N . VAL A 1 89 ? -17.323 -2.923 20.957 1.00 85.81 89 VAL A N 1
ATOM 756 C CA . VAL A 1 89 ? -17.401 -4.071 21.867 1.00 85.81 89 VAL A CA 1
ATOM 757 C C . VAL A 1 89 ? -17.512 -3.609 23.317 1.00 85.81 89 VAL A C 1
ATOM 759 O O . VAL A 1 89 ? -18.471 -3.973 23.995 1.00 85.81 89 VAL A O 1
ATOM 762 N N . ARG A 1 90 ? -16.603 -2.743 23.788 1.00 81.00 90 ARG A N 1
ATOM 763 C CA . ARG A 1 90 ? -16.624 -2.244 25.178 1.00 81.00 90 ARG A CA 1
ATOM 764 C C . ARG A 1 90 ? -17.947 -1.575 25.535 1.00 81.00 90 ARG A C 1
ATOM 766 O O . ARG A 1 90 ? -18.511 -1.839 26.595 1.00 81.00 90 ARG A O 1
ATOM 773 N N . ARG A 1 91 ? -18.463 -0.731 24.636 1.00 85.00 91 ARG A N 1
ATOM 774 C CA . ARG A 1 91 ? -19.726 -0.015 24.844 1.00 85.00 91 ARG A CA 1
ATOM 775 C C . ARG A 1 91 ? -20.912 -0.971 24.956 1.00 85.00 91 ARG A C 1
ATOM 777 O O . ARG A 1 91 ? -21.792 -0.733 25.776 1.00 85.00 91 ARG A O 1
ATOM 784 N N . ASN A 1 92 ? -20.966 -2.015 24.131 1.00 83.69 92 ASN A N 1
ATOM 785 C CA . ASN A 1 92 ? -22.081 -2.962 24.160 1.00 83.69 92 ASN A CA 1
ATOM 786 C C . ASN A 1 92 ? -21.970 -3.958 25.323 1.00 83.69 92 ASN A C 1
ATOM 788 O O . ASN A 1 92 ? -22.983 -4.235 25.957 1.00 83.69 92 ASN A O 1
ATOM 792 N N . LEU A 1 93 ? -20.764 -4.393 25.701 1.00 83.12 93 LEU A N 1
ATOM 793 C CA . LEU A 1 93 ? -20.564 -5.175 26.930 1.00 83.12 93 LEU A CA 1
ATOM 794 C C . LEU A 1 93 ? -21.050 -4.404 28.169 1.00 83.12 93 LEU A C 1
ATOM 796 O O . LEU A 1 93 ? -21.767 -4.957 28.996 1.00 83.12 93 LEU A O 1
ATOM 800 N N . ALA A 1 94 ? -20.744 -3.104 28.265 1.00 80.81 94 ALA A N 1
ATOM 801 C CA . ALA A 1 94 ? -21.233 -2.251 29.355 1.00 80.81 94 ALA A CA 1
ATOM 802 C C . ALA A 1 94 ? -22.766 -2.080 29.365 1.00 80.81 94 ALA A C 1
ATOM 804 O O . ALA A 1 94 ? -23.346 -1.779 30.404 1.00 80.81 94 ALA A O 1
ATOM 805 N N . ARG A 1 95 ? -23.429 -2.282 28.220 1.00 86.06 95 ARG A N 1
ATOM 806 C CA . ARG A 1 95 ? -24.896 -2.270 28.089 1.00 86.06 95 ARG A CA 1
ATOM 807 C C . ARG A 1 95 ? -25.542 -3.627 28.389 1.00 86.06 95 ARG A C 1
ATOM 809 O O . ARG A 1 95 ? -26.762 -3.719 28.338 1.00 86.06 95 ARG A O 1
ATOM 816 N N . GLY A 1 96 ? -24.748 -4.655 28.693 1.00 81.56 96 GLY A N 1
ATOM 817 C CA . GLY A 1 96 ? -25.235 -5.986 29.059 1.00 81.56 96 GLY A CA 1
ATOM 818 C C . GLY A 1 96 ? -25.307 -6.995 27.912 1.00 81.56 96 GLY A C 1
ATOM 819 O O . GLY A 1 96 ? -25.780 -8.104 28.138 1.00 81.56 96 GLY A O 1
ATOM 820 N N . TYR A 1 97 ? -24.821 -6.658 26.710 1.00 82.50 97 TYR A N 1
ATOM 821 C CA . TYR A 1 97 ? -24.668 -7.654 25.644 1.00 82.50 97 TYR A CA 1
ATOM 822 C C . TYR A 1 97 ? -23.598 -8.675 26.032 1.00 82.50 97 TYR A C 1
ATOM 824 O O . TYR A 1 97 ? -22.573 -8.331 26.627 1.00 82.50 97 TYR A O 1
ATOM 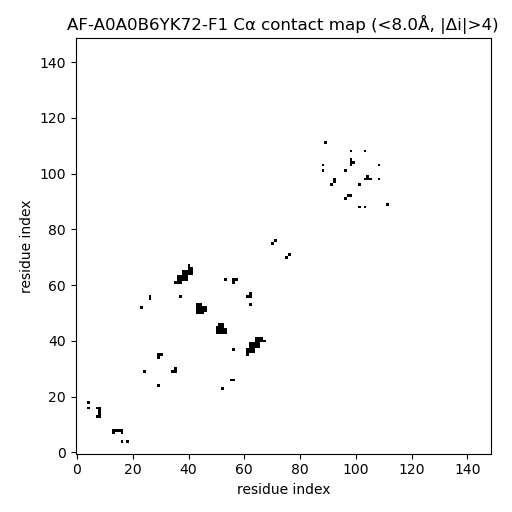832 N N . SER A 1 98 ? -23.812 -9.936 25.676 1.00 79.19 98 SER A N 1
ATOM 833 C CA . SER A 1 98 ? -22.853 -11.004 25.933 1.00 79.19 98 SER A CA 1
ATOM 834 C C . SER A 1 98 ? -21.722 -11.004 24.898 1.00 79.19 98 SER A C 1
ATOM 836 O O . SER A 1 98 ? -21.893 -10.634 23.736 1.00 79.19 98 SER A O 1
ATOM 838 N N . ALA A 1 99 ? -20.540 -11.484 25.290 1.00 78.62 99 ALA A N 1
ATOM 839 C CA . ALA A 1 99 ? -19.405 -11.610 24.370 1.00 78.62 99 ALA A CA 1
ATOM 840 C C . ALA A 1 99 ? -19.695 -12.548 23.181 1.00 78.62 99 ALA A C 1
ATOM 842 O O . ALA A 1 99 ? -19.146 -12.355 22.098 1.00 78.62 99 ALA A O 1
ATOM 843 N N . LYS A 1 100 ? -20.591 -13.528 23.368 1.00 78.50 100 LYS A N 1
ATOM 844 C CA . LYS A 1 100 ? -21.028 -14.449 22.312 1.00 78.50 100 LYS A CA 1
ATOM 845 C C . LYS A 1 100 ? -21.838 -13.728 21.230 1.00 78.50 100 LYS A C 1
ATOM 847 O O . LYS A 1 100 ? -21.630 -13.998 20.054 1.00 78.50 100 LYS A O 1
ATOM 852 N N . GLU A 1 101 ? -22.708 -12.793 21.613 1.00 78.56 101 GLU A N 1
ATOM 853 C CA . GLU A 1 101 ? -23.491 -11.972 20.671 1.00 78.56 101 GLU A CA 1
ATOM 854 C C . GLU A 1 101 ? -22.620 -10.981 19.897 1.00 78.56 101 GLU A C 1
ATOM 856 O O . GLU A 1 101 ? -22.910 -10.652 18.752 1.00 78.56 101 GLU A O 1
ATOM 861 N N . LEU A 1 102 ? -21.526 -10.530 20.509 1.00 78.69 102 LEU A N 1
ATOM 862 C CA . LEU A 1 102 ? -20.571 -9.605 19.902 1.00 78.69 102 LEU A CA 1
ATOM 863 C C . LEU A 1 102 ? -19.434 -10.322 19.153 1.00 78.69 102 LEU A C 1
ATOM 865 O O . LEU A 1 102 ? -18.490 -9.664 18.734 1.00 78.69 102 LEU A O 1
ATOM 869 N N . ASN A 1 103 ? -19.501 -11.651 19.007 1.00 73.81 103 ASN A N 1
ATOM 870 C CA . ASN A 1 103 ? -18.475 -12.494 18.383 1.00 73.81 103 ASN A CA 1
ATOM 871 C C . ASN A 1 103 ? -17.045 -12.210 18.891 1.00 73.81 103 ASN A C 1
ATOM 873 O O . ASN A 1 103 ? -16.070 -12.213 18.137 1.00 73.81 103 ASN A O 1
ATOM 877 N N . VAL A 1 104 ? -16.916 -11.929 20.190 1.00 77.12 104 VAL A N 1
ATOM 878 C CA . VAL A 1 104 ? -15.625 -11.691 20.838 1.00 77.12 104 VAL A CA 1
ATOM 879 C C . VAL A 1 104 ? -15.193 -12.967 21.543 1.00 77.12 104 VAL A C 1
ATOM 881 O O . VAL A 1 104 ? -15.917 -13.505 22.381 1.00 77.12 104 VAL A O 1
ATOM 884 N N . GLY A 1 105 ? -13.991 -13.448 21.221 1.00 69.00 105 GLY A N 1
ATOM 885 C CA . GLY A 1 105 ? -13.408 -14.609 21.890 1.00 69.00 105 GLY A CA 1
ATOM 886 C C . GLY A 1 105 ? -13.284 -14.403 23.405 1.00 69.00 105 GLY A C 1
ATOM 887 O O . GLY A 1 105 ? -13.103 -13.280 23.884 1.00 69.00 105 GLY A O 1
ATOM 888 N N . PHE A 1 106 ? -13.337 -15.504 24.160 1.00 59.91 106 PHE A N 1
ATOM 889 C CA . PHE A 1 106 ? -13.306 -15.514 25.630 1.00 59.91 106 PHE A CA 1
ATOM 890 C C . PHE A 1 106 ? -12.162 -14.666 26.215 1.00 59.91 106 PHE A C 1
ATOM 892 O O . PHE A 1 106 ? -12.380 -13.887 27.135 1.00 59.91 106 PHE A O 1
ATOM 899 N N . VAL A 1 107 ? -10.968 -14.726 25.615 1.00 61.62 107 VAL A N 1
ATOM 900 C CA . VAL A 1 107 ? -9.775 -13.978 26.058 1.00 61.62 107 VAL A CA 1
ATOM 901 C C . VAL A 1 107 ? -9.988 -12.464 26.018 1.00 61.62 107 VAL A C 1
ATOM 903 O O . VAL A 1 107 ? -9.595 -11.755 26.944 1.00 61.62 107 VAL A O 1
ATOM 906 N N . ALA A 1 108 ? -10.633 -11.957 24.966 1.00 65.94 108 ALA A N 1
ATOM 907 C CA . ALA A 1 108 ? -10.937 -10.537 24.856 1.00 65.94 108 ALA A CA 1
ATOM 908 C C . ALA A 1 108 ? -11.981 -10.134 25.906 1.00 65.94 108 ALA A C 1
ATOM 910 O O . ALA A 1 108 ? -11.781 -9.152 26.614 1.00 65.94 108 ALA A O 1
ATOM 911 N N . ALA A 1 109 ? -13.033 -10.940 26.089 1.00 64.94 109 ALA A N 1
ATOM 912 C CA . ALA A 1 109 ? -14.054 -10.708 27.111 1.00 64.94 109 ALA A CA 1
ATOM 913 C C . ALA A 1 109 ? -13.468 -10.668 28.535 1.00 64.94 109 ALA A C 1
ATOM 915 O O . ALA A 1 109 ? -13.738 -9.727 29.284 1.00 64.94 109 ALA A O 1
ATOM 916 N N . THR A 1 110 ? -12.610 -11.629 28.889 1.00 65.44 110 THR A N 1
ATOM 917 C CA . THR A 1 110 ? -11.919 -11.670 30.187 1.00 65.44 110 THR A CA 1
ATOM 918 C C . THR A 1 110 ? -10.975 -10.482 30.358 1.00 65.44 110 THR A C 1
ATOM 920 O O . THR A 1 110 ? -10.962 -9.862 31.421 1.00 65.44 110 THR A O 1
ATOM 923 N N . LYS A 1 111 ? -10.231 -10.099 29.309 1.00 73.94 111 LYS A N 1
ATOM 924 C CA . LYS A 1 111 ? -9.392 -8.890 29.323 1.00 73.94 111 LYS A CA 1
ATOM 925 C C . LYS A 1 111 ? -10.225 -7.636 29.597 1.00 73.94 111 LYS A C 1
ATOM 927 O O . LYS A 1 111 ? -9.802 -6.803 30.392 1.00 73.94 111 LYS A O 1
ATOM 932 N N . TYR A 1 112 ? -11.404 -7.505 28.989 1.00 67.81 112 TYR A N 1
ATOM 933 C CA . TYR A 1 112 ? -12.283 -6.354 29.222 1.00 67.81 112 TYR A CA 1
ATOM 934 C C . TYR A 1 112 ? -12.853 -6.323 30.639 1.00 67.81 112 TYR A C 1
ATOM 936 O O . TYR A 1 112 ? -12.888 -5.256 31.248 1.00 67.81 112 TYR A O 1
ATOM 944 N N . GLN A 1 113 ? -13.260 -7.471 31.186 1.00 70.94 113 GLN A N 1
ATOM 945 C CA . GLN A 1 113 ? -13.719 -7.554 32.575 1.00 70.94 113 GLN A CA 1
ATOM 946 C C . GLN A 1 113 ? -12.610 -7.148 33.551 1.00 70.94 113 GLN A C 1
ATOM 948 O O . GLN A 1 113 ? -12.844 -6.313 34.422 1.00 70.94 113 GLN A O 1
ATOM 953 N N . LEU A 1 114 ? -11.391 -7.659 33.346 1.00 75.69 114 LEU A N 1
ATOM 954 C CA . LEU A 1 114 ? -10.220 -7.281 34.138 1.00 75.69 114 LEU A CA 1
ATOM 955 C C . LEU A 1 114 ? -9.914 -5.785 34.026 1.00 75.69 114 LEU A C 1
ATOM 957 O O . LEU A 1 114 ? -9.698 -5.138 35.046 1.00 75.69 114 LEU A O 1
ATOM 961 N N . GLN A 1 115 ? -9.937 -5.220 32.816 1.00 76.38 115 GLN A N 1
ATOM 962 C CA . GLN A 1 115 ? -9.670 -3.797 32.606 1.00 76.38 115 GLN A CA 1
ATOM 963 C C . GLN A 1 115 ? -10.697 -2.918 33.335 1.00 76.38 115 GLN A C 1
ATOM 965 O O . GLN A 1 115 ? -10.307 -1.989 34.036 1.00 76.38 115 GLN A O 1
ATOM 970 N N . ASN A 1 116 ? -11.988 -3.256 33.252 1.00 75.50 116 ASN A N 1
ATOM 971 C CA . ASN A 1 116 ? -13.042 -2.527 33.962 1.00 75.50 116 ASN A CA 1
ATOM 972 C C . ASN A 1 116 ? -12.873 -2.615 35.487 1.00 75.50 116 ASN A C 1
ATOM 974 O O . ASN A 1 116 ? -13.043 -1.614 36.183 1.00 75.50 116 ASN A O 1
ATOM 978 N N . SER A 1 117 ? -12.517 -3.789 36.018 1.00 78.44 117 SER A N 1
ATOM 979 C CA . SER A 1 117 ? -12.232 -3.949 37.448 1.00 78.44 117 SER A CA 1
ATOM 980 C C . SER A 1 117 ? -11.016 -3.127 37.885 1.00 78.44 117 SER A C 1
ATOM 982 O O . SER A 1 117 ? -11.061 -2.484 38.932 1.00 78.44 117 SER A O 1
ATOM 984 N N . VAL A 1 118 ? -9.953 -3.093 37.077 1.0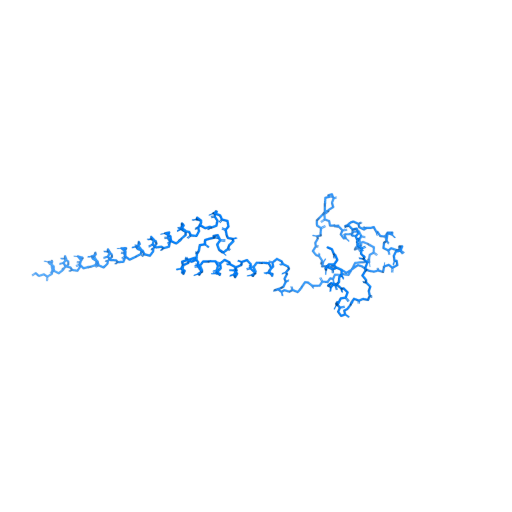0 81.94 118 VAL A N 1
ATOM 985 C CA . VAL A 1 118 ? -8.756 -2.277 37.341 1.00 81.94 118 VAL A CA 1
ATOM 986 C C . VAL A 1 118 ? -9.091 -0.786 37.330 1.00 81.94 118 VAL A C 1
ATOM 988 O O . VAL A 1 118 ? -8.678 -0.067 38.240 1.00 81.94 118 VAL A O 1
ATOM 991 N N . ASP A 1 119 ? -9.878 -0.321 36.360 1.00 81.56 119 ASP A N 1
ATOM 992 C CA . ASP A 1 119 ? -10.269 1.088 36.257 1.00 81.56 119 ASP A CA 1
ATOM 993 C C . ASP A 1 119 ? -11.138 1.523 37.452 1.00 81.56 119 ASP A C 1
ATOM 995 O O . ASP A 1 119 ? -10.917 2.596 38.020 1.00 81.56 119 ASP A O 1
ATOM 999 N N . GLN A 1 120 ? -12.052 0.662 37.921 1.00 83.94 120 GLN A N 1
ATOM 1000 C CA . GLN A 1 120 ? -12.829 0.910 39.142 1.00 83.94 120 GLN A CA 1
ATOM 1001 C C . GLN A 1 120 ? -11.953 0.962 40.399 1.00 83.94 120 GLN A C 1
ATOM 1003 O O . GLN A 1 120 ? -12.154 1.822 41.259 1.00 83.94 120 GLN A O 1
ATOM 1008 N N . ILE A 1 121 ? -10.975 0.059 40.521 1.00 86.38 121 ILE A N 1
ATOM 1009 C CA . ILE A 1 121 ? -10.029 0.060 41.646 1.00 86.38 121 ILE A CA 1
ATOM 1010 C C . ILE A 1 121 ? -9.187 1.337 41.627 1.00 86.38 121 ILE A C 1
ATOM 1012 O O . ILE A 1 121 ? -8.979 1.941 42.677 1.00 86.38 121 ILE A O 1
ATOM 1016 N N . LYS A 1 122 ? -8.750 1.784 40.445 1.00 86.56 122 LYS A N 1
ATOM 1017 C CA . LYS A 1 122 ? -7.985 3.023 40.280 1.00 86.56 122 LYS A CA 1
ATOM 1018 C C . LYS A 1 122 ? -8.798 4.261 40.663 1.00 86.56 122 LYS A C 1
ATOM 1020 O O . LYS A 1 122 ? -8.266 5.154 41.311 1.00 86.56 122 LYS A O 1
ATOM 1025 N N . GLN A 1 123 ? -10.079 4.326 40.297 1.00 84.38 123 GLN A N 1
ATOM 1026 C CA . GLN A 1 123 ? -10.944 5.427 40.736 1.00 84.38 123 GLN A CA 1
ATOM 1027 C C . GLN A 1 123 ? -11.126 5.431 42.255 1.00 84.38 123 GLN A C 1
ATOM 1029 O O . GLN A 1 123 ? -10.890 6.456 42.894 1.00 84.38 123 GLN A O 1
ATOM 1034 N N . LYS A 1 124 ? -11.452 4.274 42.843 1.00 85.25 124 LYS A N 1
ATOM 1035 C CA . LYS A 1 124 ? -11.610 4.149 44.298 1.00 85.25 124 LYS A CA 1
ATOM 1036 C C . LYS A 1 124 ? -10.322 4.480 45.053 1.00 85.25 124 LYS A C 1
ATOM 1038 O O . LYS A 1 124 ? -10.384 5.100 46.108 1.00 85.25 124 LYS A O 1
ATOM 1043 N N . SER A 1 125 ? -9.153 4.100 44.534 1.00 85.69 125 SER A N 1
ATOM 1044 C CA . SER A 1 125 ? -7.877 4.411 45.187 1.00 85.69 125 SER A CA 1
ATOM 1045 C C . SER A 1 125 ? -7.566 5.907 45.166 1.00 85.69 125 SER A C 1
ATOM 1047 O O . SER A 1 125 ? -7.125 6.443 46.181 1.00 85.69 125 SER A O 1
ATOM 1049 N N . VAL A 1 126 ? -7.857 6.603 44.061 1.00 88.06 126 VAL A N 1
ATOM 1050 C CA . VAL A 1 126 ? -7.728 8.067 43.974 1.00 88.06 126 VAL A CA 1
ATOM 1051 C C . VAL A 1 126 ? -8.673 8.764 44.956 1.00 88.06 126 VAL A C 1
ATOM 1053 O O . VAL A 1 126 ? -8.248 9.681 45.657 1.00 88.06 126 VAL A O 1
ATOM 1056 N N . GLU A 1 127 ? -9.924 8.316 45.069 1.00 87.81 127 GLU A N 1
ATOM 1057 C CA . GLU A 1 127 ? -10.880 8.860 46.046 1.00 87.81 127 GLU A CA 1
ATOM 1058 C C . GLU A 1 127 ? -10.416 8.660 47.493 1.00 87.81 127 GLU A C 1
ATOM 1060 O O . GLU A 1 127 ? -10.444 9.604 48.285 1.00 87.81 127 GLU A O 1
ATOM 1065 N N . VAL A 1 128 ? -9.930 7.463 47.837 1.00 88.81 128 VAL A N 1
ATOM 1066 C CA . VAL A 1 128 ? -9.414 7.163 49.183 1.00 88.81 128 VAL A CA 1
ATOM 1067 C C . VAL A 1 128 ? -8.188 8.017 49.511 1.00 88.81 128 VAL A C 1
ATOM 1069 O O . VAL A 1 128 ? -8.124 8.578 50.604 1.00 88.81 128 VAL A O 1
ATOM 1072 N N . LEU A 1 129 ? -7.244 8.167 48.574 1.00 88.25 129 LEU A N 1
ATOM 1073 C CA . LEU A 1 129 ? -6.061 9.017 48.755 1.00 88.25 129 LEU A CA 1
ATOM 1074 C C . LEU A 1 129 ? -6.443 10.483 48.974 1.00 88.25 129 LEU A C 1
ATOM 1076 O O . LEU A 1 129 ? -5.913 11.132 49.878 1.00 88.25 129 LEU A O 1
ATOM 1080 N N . ASN A 1 130 ? -7.392 10.995 48.191 1.00 88.50 130 ASN A N 1
ATOM 1081 C CA . ASN A 1 130 ? -7.881 12.361 48.347 1.00 88.50 130 ASN A CA 1
ATOM 1082 C C . ASN A 1 130 ? -8.587 12.560 49.695 1.00 88.50 130 ASN A C 1
ATOM 1084 O O . ASN A 1 130 ? -8.348 13.576 50.350 1.00 88.50 130 ASN A O 1
ATOM 1088 N N . GLY A 1 131 ? -9.388 11.584 50.137 1.00 89.25 131 GLY A N 1
ATOM 1089 C CA . GLY A 1 131 ? -10.063 11.606 51.437 1.00 89.25 131 GLY A CA 1
ATOM 1090 C C . GLY A 1 131 ? -9.102 11.514 52.628 1.00 89.25 131 GLY A C 1
ATOM 1091 O O . GLY A 1 131 ? -9.309 12.170 53.647 1.00 89.25 131 GLY A O 1
ATOM 1092 N N . TRP A 1 132 ? -8.022 10.736 52.506 1.00 83.25 132 TRP A N 1
ATOM 1093 C CA . TRP A 1 132 ? -6.961 10.684 53.518 1.00 83.25 132 TRP A CA 1
ATOM 1094 C C . TRP A 1 132 ? -6.211 12.006 53.609 1.00 83.25 132 TRP A C 1
ATOM 1096 O O . TRP A 1 132 ? -5.985 12.494 54.711 1.00 83.25 132 TRP A O 1
ATOM 1106 N N . LYS A 1 133 ? -5.896 12.625 52.467 1.00 85.62 133 LYS A N 1
ATOM 1107 C CA . LYS A 1 133 ? -5.233 13.930 52.430 1.00 85.62 133 LYS A CA 1
ATOM 1108 C C . LYS A 1 133 ? -6.066 15.012 53.120 1.00 85.62 133 LYS A C 1
ATOM 1110 O O . LYS A 1 133 ? -5.543 15.717 53.973 1.00 85.62 133 LYS A O 1
ATOM 1115 N N . THR A 1 134 ? -7.366 15.084 52.825 1.00 83.69 134 THR A N 1
ATOM 1116 C CA . THR A 1 134 ? -8.265 16.058 53.475 1.00 83.69 134 THR A CA 1
ATOM 1117 C C . THR A 1 134 ? -8.364 15.824 54.979 1.00 83.69 134 THR A C 1
ATOM 1119 O O . THR A 1 134 ? -8.234 16.769 55.751 1.00 83.69 134 THR A O 1
ATOM 1122 N N . LYS A 1 135 ? -8.510 14.566 55.420 1.00 83.44 135 LYS A N 1
ATOM 1123 C CA . LYS A 1 135 ? -8.524 14.246 56.856 1.00 83.44 135 LYS A CA 1
ATOM 1124 C C . LYS A 1 135 ? -7.206 14.583 57.550 1.00 83.44 135 LYS A C 1
ATOM 1126 O O . LYS A 1 135 ? -7.233 15.072 58.674 1.00 83.44 135 LYS A O 1
ATOM 1131 N N . SER A 1 136 ? -6.065 14.322 56.915 1.00 82.56 136 SER A N 1
ATOM 1132 C CA . SER A 1 136 ? -4.760 14.708 57.456 1.00 82.56 136 SER A CA 1
ATOM 1133 C C . SER A 1 136 ? -4.630 16.224 57.577 1.00 82.56 136 SER A C 1
ATOM 1135 O O . SER A 1 136 ? -4.185 16.697 58.619 1.00 82.56 136 SER A O 1
ATOM 1137 N N . ASP A 1 137 ? -5.077 16.982 56.574 1.00 83.56 137 ASP A N 1
ATOM 1138 C CA . ASP A 1 137 ? -5.071 18.448 56.619 1.00 83.56 137 ASP A CA 1
ATOM 1139 C C . ASP A 1 137 ? -5.947 18.983 57.767 1.00 83.56 137 ASP A C 1
ATOM 1141 O O . ASP A 1 137 ? -5.548 19.915 58.468 1.00 83.56 137 ASP A O 1
ATOM 1145 N N . ASP A 1 138 ? -7.105 18.366 58.015 1.00 84.25 138 ASP A N 1
ATOM 1146 C CA . ASP A 1 138 ? -7.997 18.738 59.119 1.00 84.25 138 ASP A CA 1
ATOM 1147 C C . ASP A 1 138 ? -7.417 18.374 60.495 1.00 84.25 138 ASP A C 1
ATOM 1149 O O . ASP A 1 138 ? -7.517 19.166 61.435 1.00 84.25 138 ASP A O 1
ATOM 1153 N N . ILE A 1 139 ? -6.743 17.224 60.621 1.00 83.69 139 ILE A N 1
ATOM 1154 C CA . ILE A 1 139 ? -6.033 16.834 61.851 1.00 83.69 139 ILE A CA 1
ATOM 1155 C C . ILE A 1 139 ? -4.875 17.796 62.131 1.00 83.69 139 ILE A C 1
ATOM 1157 O O . ILE A 1 139 ? -4.703 18.221 63.272 1.00 83.69 139 ILE A O 1
ATOM 1161 N N . ILE A 1 140 ? -4.105 18.178 61.107 1.00 81.19 140 ILE A N 1
ATOM 1162 C CA . ILE A 1 140 ? -3.002 19.137 61.246 1.00 81.19 140 ILE A CA 1
ATOM 1163 C C . ILE A 1 140 ? -3.544 20.503 61.679 1.00 81.19 140 ILE A C 1
ATOM 1165 O O . ILE A 1 140 ? -3.015 21.090 62.622 1.00 81.19 140 ILE A O 1
ATOM 1169 N N . LYS A 1 141 ? -4.631 20.991 61.065 1.00 82.19 141 LYS A N 1
ATOM 1170 C CA . LYS A 1 141 ? -5.288 22.244 61.481 1.00 82.19 141 LYS A CA 1
ATOM 1171 C C . LYS A 1 141 ? -5.799 22.177 62.921 1.00 82.19 141 LYS A C 1
ATOM 1173 O O . LYS A 1 141 ? -5.562 23.110 63.684 1.00 82.19 141 LYS A O 1
ATOM 1178 N N . GLY A 1 142 ? -6.449 21.077 63.306 1.00 82.75 142 GLY A N 1
ATOM 1179 C CA . GLY A 1 142 ? -6.939 20.855 64.670 1.00 82.75 142 GLY A CA 1
ATOM 1180 C C . GLY A 1 142 ? -5.806 20.825 65.701 1.00 82.75 142 GLY A C 1
ATOM 1181 O O . GLY A 1 142 ? -5.876 21.509 66.723 1.00 82.75 142 GLY A O 1
ATOM 1182 N N . PHE A 1 143 ? -4.715 20.120 65.398 1.00 80.62 143 PHE A N 1
ATOM 1183 C CA . PHE A 1 143 ? -3.524 20.072 66.243 1.00 80.62 143 PHE A CA 1
ATOM 1184 C C . PHE A 1 143 ? -2.890 21.460 66.393 1.00 80.62 143 PHE A C 1
ATOM 1186 O O . PHE A 1 143 ? -2.726 21.930 67.512 1.00 80.62 143 PHE A O 1
ATOM 1193 N N . VAL A 1 144 ? -2.633 22.175 65.292 1.00 82.31 144 VAL A N 1
ATOM 1194 C CA . VAL A 1 144 ? -2.063 23.537 65.321 1.00 82.31 144 VAL A CA 1
ATOM 1195 C C . VAL A 1 144 ? -2.960 24.522 66.082 1.00 82.31 144 VAL A C 1
ATOM 1197 O O . VAL A 1 144 ? -2.448 25.380 66.797 1.00 82.31 144 VAL A O 1
ATOM 1200 N N . SER A 1 145 ? -4.288 24.389 65.989 1.00 77.06 145 SER A N 1
ATOM 1201 C CA . SER A 1 145 ? -5.219 25.236 66.751 1.00 77.06 145 SER A CA 1
ATOM 1202 C C . SER A 1 145 ? -5.186 24.978 68.262 1.00 77.06 145 SER A C 1
ATOM 1204 O O . SER A 1 145 ? -5.470 25.885 69.034 1.00 77.06 145 SER A O 1
ATOM 1206 N N . THR A 1 146 ? -4.779 23.777 68.687 1.00 79.69 146 THR A N 1
ATOM 1207 C CA . THR A 1 146 ? -4.686 23.384 70.105 1.00 79.69 146 THR A CA 1
ATOM 1208 C C . THR A 1 146 ? -3.434 23.958 70.788 1.00 79.69 146 THR A C 1
ATOM 1210 O O . THR A 1 146 ? -3.435 24.133 71.999 1.00 79.69 146 THR A O 1
ATOM 1213 N N . PHE A 1 147 ? -2.377 24.275 70.028 1.00 75.19 147 PHE A N 1
ATOM 1214 C CA . PHE A 1 147 ? -1.136 24.886 7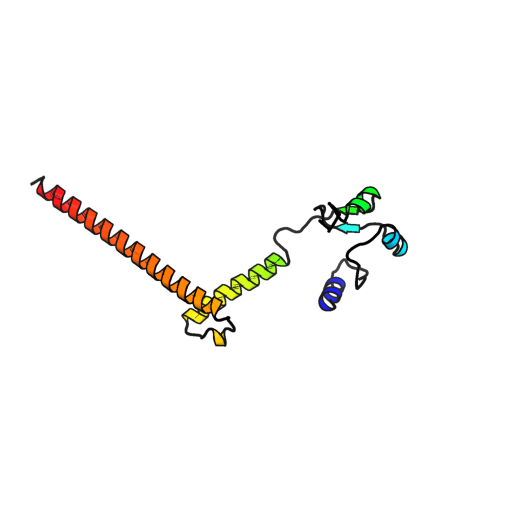0.542 1.00 75.19 147 PHE A CA 1
ATOM 1215 C C . PHE A 1 147 ? -1.095 26.418 70.419 1.00 75.19 147 PHE A C 1
ATOM 1217 O O . PHE A 1 147 ? -0.158 27.036 70.914 1.00 75.19 147 PHE A O 1
ATOM 1224 N N . ASN A 1 148 ? -2.083 27.023 69.752 1.00 61.75 148 ASN A N 1
ATOM 1225 C CA . ASN A 1 148 ? -2.229 28.477 69.597 1.00 61.75 148 ASN A CA 1
ATOM 1226 C C . ASN A 1 148 ? -3.367 29.066 70.464 1.00 61.75 148 ASN A C 1
ATOM 1228 O O . ASN A 1 148 ? -3.775 30.205 70.232 1.00 61.75 148 ASN A O 1
ATOM 1232 N N . ALA A 1 149 ? -3.879 28.293 71.428 1.00 51.62 149 ALA A N 1
ATOM 1233 C CA . ALA A 1 149 ? -4.777 28.731 72.501 1.00 51.62 149 ALA A CA 1
ATOM 1234 C C . ALA A 1 149 ? -4.010 28.757 73.829 1.00 51.62 149 ALA A C 1
ATOM 1236 O O . ALA A 1 149 ? -4.267 29.683 74.629 1.00 51.62 149 ALA A O 1
#

Nearest PDB structures (foldseek):
  4mvc-assembly1_A  TM=9.301E-01  e=1.129E-09  Rattus norvegicus
  3hl4-assembly1_A  TM=9.661E-01  e=1.848E-08  Rattus norvegicus
  4mvd-assembly2_G  TM=6.313E-01  e=1.039E-10  Rattus norvegicus
  4mvd-assembly1_C  TM=6.286E-01  e=1.191E-10  Rattus norvegicus
  4zcs-assembly2_C  TM=9.047E-01  e=5.214E-07  Plasmodium falciparum 3D7